Protein AF-A0A672NHT1-F1 (afdb_monomer_lite)

InterPro domains:
  IPR024764 Transcription factor IIIC, putative zinc-finger [PF12660] (4-57)
  IPR044230 General transcription factor 3C polypeptide 4 [PTHR15496] (2-86)

Sequence (88 aa):
MNKMNKQTFPEYCSLCKEVLPFTDCKRAECKNGHRWLRCALSYQACQGVTYRRCLLQDSIASVAEPEDSDWIKKILQGPCIFCDSPLY

pLDDT: mean 89.85, std 12.99, range [36.22, 96.62]

Secondary structure (DSSP, 8-state):
-------SS-EE-TTT--EE--S-SSEEE-TT--EEEEBTTT--EE-SS-EEE-TTT--EEEPPPTTS-HHHHHHHTS--TTT-----

Foldseek 3Di:
DDPPDFPPDFDAAPPPRATFGDPDLQWTAGPVGDIFGAAQQPSHGPNDPDWWADPPPRGTHRADDPPDDPVVNVSSQFARPPPRHHTD

Organism: Sinocyclocheilus grahami (NCBI:txid75366)

Structure (mmCIF, N/CA/C/O backbone):
data_AF-A0A672NHT1-F1
#
_entry.id   AF-A0A672NHT1-F1
#
loop_
_atom_site.group_PDB
_atom_site.id
_atom_site.type_symbol
_atom_site.label_atom_id
_ato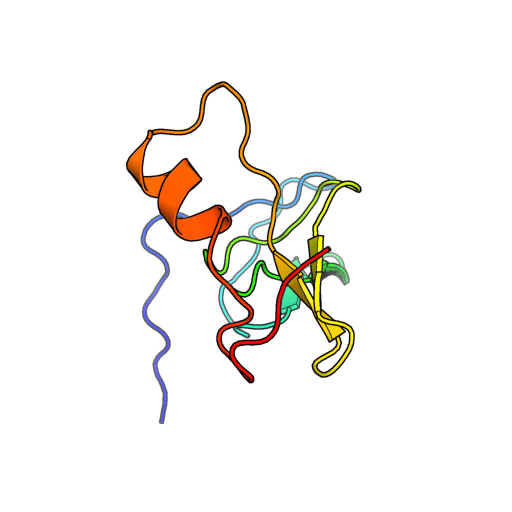m_site.label_alt_id
_atom_site.label_comp_id
_atom_site.label_asym_id
_atom_site.label_entity_id
_atom_site.label_seq_id
_atom_site.pdbx_PDB_ins_code
_atom_site.Cartn_x
_atom_site.Cartn_y
_atom_site.Cartn_z
_atom_site.occupancy
_atom_site.B_iso_or_equiv
_atom_site.auth_seq_id
_atom_site.auth_comp_id
_atom_site.auth_asym_id
_atom_site.auth_atom_id
_atom_site.pdbx_PDB_model_num
ATOM 1 N N . MET A 1 1 ? 2.075 -19.071 18.317 1.00 36.22 1 MET A N 1
ATOM 2 C CA . MET A 1 1 ? 2.970 -18.070 17.685 1.00 36.22 1 MET A CA 1
ATOM 3 C C . MET A 1 1 ? 2.115 -17.357 16.645 1.00 36.22 1 MET A C 1
ATOM 5 O O . MET A 1 1 ? 1.540 -18.053 15.834 1.00 36.22 1 MET A O 1
ATOM 9 N N . ASN A 1 2 ? 1.790 -16.068 16.700 1.00 41.91 2 ASN A N 1
ATOM 10 C CA . ASN A 1 2 ? 2.613 -14.907 17.015 1.00 41.91 2 ASN A CA 1
ATOM 11 C C . ASN A 1 2 ? 1.772 -13.820 17.700 1.00 41.91 2 ASN A C 1
ATOM 13 O O . ASN A 1 2 ? 0.715 -13.444 17.202 1.00 41.91 2 ASN A O 1
ATOM 17 N N . LYS A 1 3 ? 2.272 -13.266 18.810 1.00 44.06 3 LYS A N 1
ATOM 18 C CA . LYS A 1 3 ? 1.838 -11.946 19.280 1.00 44.06 3 LYS A CA 1
ATOM 19 C C . LYS A 1 3 ? 2.438 -10.927 18.308 1.00 44.06 3 LYS A C 1
ATOM 21 O O . LYS A 1 3 ? 3.569 -10.497 18.508 1.00 44.06 3 LYS A O 1
ATOM 26 N N . MET A 1 4 ? 1.728 -10.595 17.228 1.00 56.59 4 MET A N 1
ATOM 27 C CA . MET A 1 4 ? 2.042 -9.385 16.464 1.00 56.59 4 MET A CA 1
ATOM 28 C C . MET A 1 4 ? 1.799 -8.220 17.425 1.00 56.59 4 MET A C 1
ATOM 30 O O . MET A 1 4 ? 0.676 -7.994 17.875 1.00 56.59 4 MET A O 1
ATOM 34 N N . ASN A 1 5 ? 2.902 -7.626 17.886 1.00 50.59 5 ASN A N 1
ATOM 35 C CA . ASN A 1 5 ? 2.925 -6.585 18.905 1.00 50.59 5 ASN A CA 1
ATOM 36 C C . ASN A 1 5 ? 1.924 -5.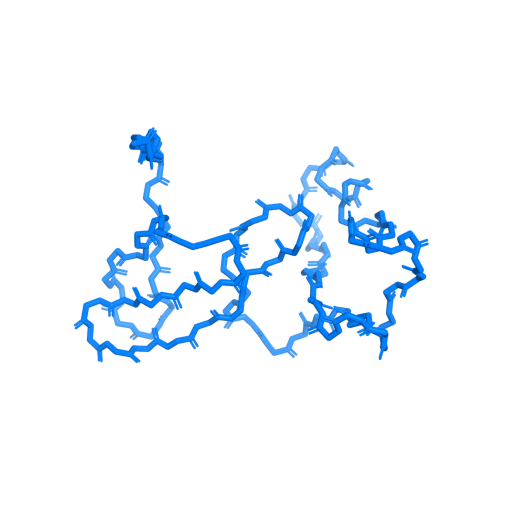478 18.564 1.00 50.59 5 ASN A C 1
ATOM 38 O O . ASN A 1 5 ? 1.770 -5.117 17.400 1.00 50.59 5 ASN A O 1
ATOM 42 N N . LYS A 1 6 ? 1.257 -4.946 19.598 1.00 56.38 6 LYS A N 1
ATOM 43 C CA . LYS A 1 6 ? 0.379 -3.775 19.492 1.00 56.38 6 LYS A CA 1
ATOM 44 C C . LYS A 1 6 ? 1.117 -2.701 18.690 1.00 56.38 6 LYS A C 1
ATOM 46 O O . LYS A 1 6 ? 2.140 -2.208 19.159 1.00 56.38 6 LYS A O 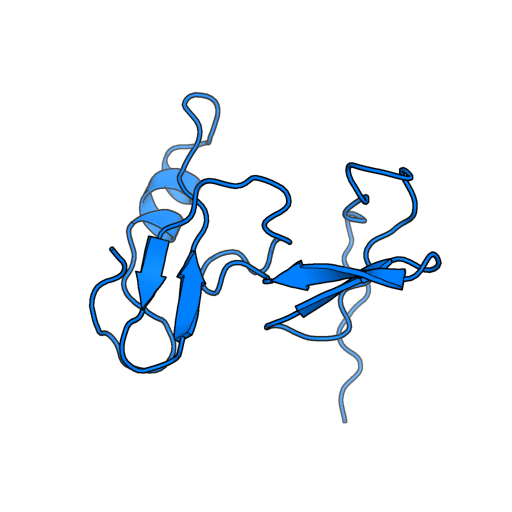1
ATOM 51 N N . GLN A 1 7 ? 0.620 -2.369 17.499 1.00 56.66 7 GLN A N 1
ATOM 52 C CA . GLN A 1 7 ? 1.102 -1.213 16.752 1.00 56.66 7 GLN A CA 1
ATOM 53 C C . GLN A 1 7 ? 0.971 -0.008 17.693 1.00 56.66 7 GLN A C 1
ATOM 55 O O . GLN A 1 7 ? -0.127 0.295 18.158 1.00 56.66 7 GLN A O 1
ATOM 60 N N . THR A 1 8 ? 2.092 0.616 18.057 1.00 64.62 8 THR A N 1
ATOM 61 C CA . THR A 1 8 ? 2.133 1.709 19.045 1.00 64.62 8 THR A CA 1
ATOM 62 C C . THR A 1 8 ? 1.361 2.940 18.575 1.00 64.62 8 THR A C 1
ATOM 64 O O . THR A 1 8 ? 0.914 3.727 19.403 1.00 64.62 8 THR A O 1
ATOM 67 N N . PHE A 1 9 ? 1.143 3.061 17.263 1.00 73.94 9 PHE A N 1
ATOM 68 C CA . PHE A 1 9 ? 0.342 4.107 16.638 1.00 73.94 9 PHE A CA 1
ATOM 69 C C . PHE A 1 9 ? -0.760 3.474 15.788 1.00 73.94 9 PHE A C 1
ATOM 71 O O . PHE A 1 9 ? -0.439 2.852 14.774 1.00 73.94 9 PHE A O 1
ATOM 78 N N . PRO A 1 10 ? -2.040 3.580 16.181 1.00 85.00 10 PRO A N 1
ATOM 79 C CA . PRO A 1 10 ? -3.132 3.021 15.398 1.00 85.00 10 PRO A CA 1
ATOM 80 C C . PRO A 1 10 ? -3.239 3.729 14.046 1.00 85.00 10 PRO A C 1
ATOM 82 O O . PRO A 1 10 ? -3.189 4.954 13.955 1.00 85.00 10 PRO A O 1
ATOM 85 N N . GLU A 1 11 ? -3.405 2.933 12.997 1.00 92.38 11 GLU A N 1
ATOM 86 C CA . GLU A 1 11 ? -3.806 3.413 11.681 1.00 92.38 11 GLU A CA 1
ATOM 87 C C . GLU A 1 11 ? -5.337 3.527 11.636 1.00 92.38 11 GLU A C 1
ATOM 89 O O . GLU A 1 11 ? -6.030 2.741 12.284 1.00 92.38 11 GLU A O 1
ATOM 94 N N . TYR A 1 12 ? -5.881 4.486 10.884 1.00 94.75 12 TYR A N 1
ATOM 95 C CA . TYR A 1 12 ? -7.324 4.742 10.829 1.00 94.75 12 TYR A CA 1
ATOM 96 C C . TYR A 1 12 ? -7.862 4.637 9.408 1.00 94.75 12 TYR A C 1
ATOM 98 O O . TYR A 1 12 ? -7.222 5.076 8.454 1.00 94.75 12 TYR A O 1
ATOM 106 N N . CYS A 1 13 ? -9.067 4.089 9.274 1.00 95.81 13 CYS A N 1
ATOM 107 C CA . CYS A 1 13 ? -9.761 3.989 8.001 1.00 95.81 13 CYS A CA 1
ATOM 108 C C . CYS A 1 13 ? -10.170 5.379 7.488 1.00 95.81 13 CYS A C 1
ATOM 110 O O . CYS A 1 13 ? -10.832 6.140 8.190 1.00 95.81 13 CYS A O 1
ATOM 112 N N . SER A 1 14 ? -9.845 5.702 6.241 1.00 95.12 14 SER A N 1
ATOM 113 C CA . SER A 1 14 ? -10.146 6.976 5.594 1.00 95.12 14 SER A CA 1
ATOM 114 C C . SER A 1 14 ? -11.654 7.211 5.481 1.00 95.12 14 SER A C 1
ATOM 116 O O . SER A 1 14 ? -12.090 8.344 5.696 1.00 95.12 14 SER A O 1
ATOM 118 N N . LEU A 1 15 ? -12.430 6.143 5.245 1.00 95.88 15 LEU A N 1
ATOM 119 C CA . LEU A 1 15 ? -13.882 6.173 5.040 1.00 95.88 15 LEU A CA 1
ATOM 120 C C . L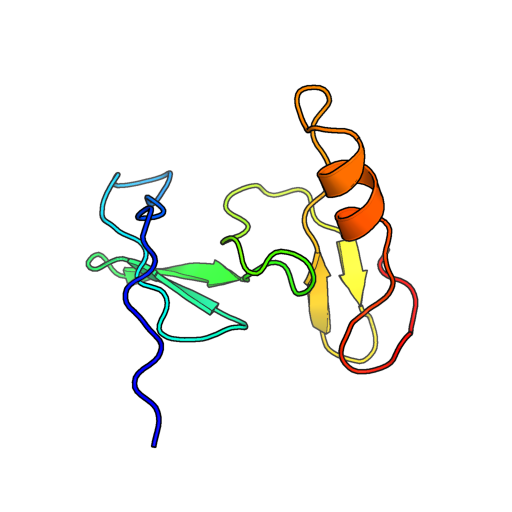EU A 1 15 ? -14.679 6.332 6.338 1.00 95.88 15 LEU A C 1
ATOM 122 O O . LEU A 1 15 ? -15.588 7.151 6.398 1.00 95.88 15 LEU A O 1
ATOM 126 N N . CYS A 1 16 ? -14.358 5.555 7.378 1.00 96.31 16 CYS A N 1
ATOM 127 C CA . CYS A 1 16 ? -15.180 5.493 8.595 1.00 96.31 16 CYS A CA 1
ATOM 128 C C . CYS A 1 16 ? -14.441 5.842 9.889 1.00 96.31 16 CYS A C 1
ATOM 130 O O . CYS A 1 16 ? -15.032 5.741 10.956 1.00 96.31 16 CYS A O 1
ATOM 132 N N . LYS A 1 17 ? -13.154 6.202 9.815 1.00 95.50 17 LYS A N 1
ATOM 133 C CA . LYS A 1 17 ? -12.296 6.599 10.948 1.00 95.50 17 LYS A CA 1
ATOM 134 C C . LYS A 1 17 ? -12.090 5.543 12.042 1.00 95.50 17 LYS A C 1
ATOM 136 O O . LYS A 1 17 ? -11.381 5.806 13.004 1.00 95.50 17 LYS A O 1
ATOM 141 N N . GLU A 1 18 ? -12.619 4.333 11.869 1.00 96.12 18 GLU A N 1
ATOM 142 C CA . GLU A 1 18 ? -12.314 3.187 12.730 1.00 96.12 18 GLU A CA 1
ATOM 143 C C . GLU A 1 18 ? -10.848 2.764 12.611 1.00 96.12 18 GLU A C 1
ATOM 145 O O . GLU A 1 18 ? -10.225 2.911 11.556 1.00 96.12 18 GLU A O 1
ATOM 150 N N . VAL A 1 19 ? -10.318 2.174 13.683 1.00 94.19 19 VAL A N 1
ATOM 151 C CA . VAL A 1 19 ? -8.953 1.636 13.710 1.00 94.19 19 VAL A CA 1
ATOM 152 C C . VAL A 1 19 ? -8.804 0.515 12.678 1.00 94.19 19 VAL A C 1
ATOM 154 O O . VAL A 1 19 ? -9.640 -0.389 12.592 1.00 94.19 19 VAL A O 1
ATOM 157 N N . LEU A 1 20 ? -7.708 0.563 11.924 1.00 94.62 20 LEU A N 1
ATOM 158 C CA . LEU A 1 20 ? -7.205 -0.505 11.070 1.00 94.62 20 LEU A CA 1
ATOM 159 C C . LEU A 1 20 ? -6.182 -1.328 11.866 1.00 94.62 20 LEU A C 1
ATOM 161 O O . LEU A 1 20 ? -5.015 -0.938 11.958 1.00 94.62 20 LEU A O 1
ATOM 165 N N . PRO A 1 21 ? -6.587 -2.452 12.483 1.00 92.31 21 PRO A N 1
ATOM 166 C CA . PRO A 1 21 ? -5.666 -3.280 13.241 1.00 92.31 21 PRO A CA 1
ATOM 167 C C . PRO A 1 21 ? -4.603 -3.910 12.329 1.00 92.31 21 PRO A C 1
ATOM 169 O O . PRO A 1 21 ? -4.839 -4.229 11.159 1.00 92.31 21 PRO A O 1
ATOM 172 N N . PHE A 1 22 ? -3.417 -4.127 12.892 1.00 90.94 22 PHE A N 1
ATOM 173 C CA . PHE A 1 22 ? -2.332 -4.836 12.222 1.00 90.94 22 PHE A CA 1
ATOM 174 C C . PHE A 1 22 ? -2.425 -6.341 12.476 1.00 90.94 22 PHE A C 1
ATOM 176 O O . PHE A 1 22 ? -1.768 -6.877 13.367 1.00 90.94 22 PHE A O 1
ATOM 183 N N . THR A 1 23 ? -3.298 -7.019 11.735 1.00 90.56 23 THR A N 1
ATOM 184 C CA . THR A 1 23 ? -3.518 -8.473 11.852 1.00 90.56 23 THR A CA 1
ATOM 185 C C . THR A 1 23 ? -2.895 -9.278 10.714 1.00 90.56 23 THR A C 1
ATOM 187 O O . THR A 1 23 ? -2.655 -10.470 10.877 1.00 90.56 23 THR A O 1
ATOM 190 N N . ASP A 1 24 ? -2.620 -8.639 9.580 1.00 90.38 24 ASP A N 1
ATOM 191 C CA . ASP A 1 24 ? -2.088 -9.242 8.359 1.00 90.38 24 ASP A CA 1
ATOM 192 C C . ASP A 1 24 ? -1.130 -8.231 7.702 1.00 90.38 24 ASP A C 1
ATOM 194 O O . ASP A 1 24 ? -1.370 -7.025 7.764 1.00 90.38 24 ASP A O 1
ATOM 198 N N . CYS A 1 25 ? -0.016 -8.692 7.122 1.00 89.44 25 CYS A N 1
ATOM 199 C CA . CYS A 1 25 ? 0.989 -7.820 6.498 1.00 89.44 25 CYS A CA 1
ATOM 200 C C . CYS A 1 25 ? 0.656 -7.425 5.049 1.00 89.44 25 CYS A C 1
ATOM 202 O O . CYS A 1 25 ? 1.250 -6.488 4.525 1.00 89.44 25 CYS A O 1
ATOM 204 N N . LYS A 1 26 ? -0.284 -8.119 4.401 1.00 91.12 26 LYS A N 1
ATOM 205 C CA . LYS A 1 26 ? -0.749 -7.877 3.028 1.00 91.12 26 LYS A CA 1
ATOM 206 C C . LYS A 1 26 ? -2.078 -7.132 2.987 1.00 91.12 26 LYS A C 1
ATOM 208 O O . LYS A 1 26 ? -2.368 -6.467 1.993 1.00 91.12 26 LYS A O 1
ATOM 213 N N . ARG A 1 27 ? -2.908 -7.259 4.024 1.00 93.50 27 ARG A N 1
ATOM 214 C CA . ARG A 1 27 ? -4.266 -6.698 4.055 1.00 93.50 27 ARG A CA 1
ATOM 215 C C . ARG A 1 27 ? -4.554 -5.956 5.355 1.00 93.50 27 ARG A C 1
ATOM 217 O O . ARG A 1 27 ? -4.036 -6.286 6.416 1.00 93.50 27 ARG A O 1
ATOM 224 N N . ALA A 1 28 ? -5.419 -4.958 5.264 1.00 94.81 28 ALA A N 1
ATOM 225 C CA . ALA A 1 28 ? -5.993 -4.260 6.402 1.00 94.81 28 ALA A CA 1
ATOM 226 C C . ALA A 1 28 ? -7.516 -4.260 6.266 1.00 94.81 28 ALA A C 1
ATOM 228 O O . ALA A 1 28 ? -8.038 -4.012 5.181 1.00 94.81 28 ALA A O 1
ATOM 229 N N . GLU A 1 29 ? -8.227 -4.521 7.358 1.00 95.62 29 GLU A N 1
ATOM 230 C CA . GLU A 1 29 ? -9.689 -4.471 7.397 1.00 95.62 29 GLU A CA 1
ATOM 231 C C . GLU A 1 29 ? -10.131 -3.751 8.671 1.00 95.62 29 GLU A C 1
ATOM 233 O O . GLU A 1 29 ? -9.659 -4.082 9.760 1.00 95.62 29 GLU A O 1
ATOM 238 N N . CYS A 1 30 ? -10.993 -2.738 8.550 1.00 95.50 30 CYS A N 1
ATOM 239 C CA . CYS A 1 30 ? -11.557 -2.065 9.723 1.00 95.50 30 CYS A CA 1
ATOM 240 C C . CYS A 1 30 ? -12.773 -2.836 10.257 1.00 95.50 30 CYS A C 1
ATOM 242 O O . CYS A 1 30 ? -13.341 -3.675 9.564 1.00 95.50 30 CYS A O 1
ATOM 244 N N . LYS A 1 31 ? -13.242 -2.506 11.467 1.00 95.00 31 LYS A N 1
ATOM 245 C CA . LYS A 1 31 ? -14.412 -3.169 12.081 1.00 95.00 31 LYS A CA 1
ATOM 246 C C . LYS A 1 31 ? -15.699 -3.093 11.249 1.00 95.00 31 LYS A C 1
ATOM 248 O O . LYS A 1 31 ? -16.557 -3.954 11.394 1.00 95.00 31 LYS A O 1
ATOM 253 N N . ASN A 1 32 ? -15.816 -2.088 10.382 1.00 96.12 32 ASN A N 1
ATOM 254 C CA . ASN A 1 32 ? -16.962 -1.906 9.487 1.00 96.12 32 ASN A CA 1
ATOM 255 C C . ASN A 1 32 ? -16.812 -2.655 8.146 1.00 96.12 32 ASN A C 1
ATOM 257 O O . ASN A 1 32 ? -17.662 -2.508 7.275 1.00 96.12 32 ASN A O 1
ATOM 261 N N . GLY A 1 33 ? -15.737 -3.429 7.950 1.00 95.56 33 GLY A N 1
ATOM 262 C CA . GLY A 1 33 ? -15.537 -4.278 6.771 1.00 95.56 33 GLY A CA 1
ATOM 263 C C . GLY A 1 33 ? -14.880 -3.600 5.563 1.00 95.56 33 GLY A C 1
ATOM 264 O O . GLY A 1 33 ? -14.755 -4.232 4.514 1.00 95.56 33 GLY A O 1
ATOM 265 N N . HIS A 1 34 ? -14.426 -2.344 5.668 1.00 96.62 34 HIS A N 1
ATOM 266 C CA . HIS A 1 34 ? -13.630 -1.722 4.602 1.00 96.62 34 HIS A CA 1
ATOM 267 C C . HIS A 1 34 ? -12.250 -2.374 4.524 1.00 96.62 34 HIS A C 1
ATOM 269 O O . HIS A 1 34 ? -11.544 -2.449 5.533 1.00 96.62 34 HIS A O 1
ATOM 275 N N . ARG A 1 35 ? -11.869 -2.810 3.321 1.00 95.31 35 ARG A N 1
ATOM 276 C CA . ARG A 1 35 ? -10.644 -3.567 3.054 1.00 95.31 35 ARG A CA 1
ATOM 277 C C . ARG A 1 35 ? -9.659 -2.761 2.232 1.00 95.31 35 ARG A C 1
ATOM 279 O O . ARG A 1 35 ? -10.030 -2.153 1.233 1.00 95.31 35 ARG A O 1
ATOM 286 N N . TRP A 1 36 ? -8.394 -2.864 2.610 1.00 95.25 36 TRP A N 1
ATOM 287 C CA . TRP A 1 36 ? -7.274 -2.222 1.940 1.00 95.25 36 TRP A CA 1
ATOM 288 C C . TRP A 1 36 ? -6.139 -3.223 1.767 1.00 95.25 36 TRP A C 1
ATOM 290 O O . TRP A 1 36 ? -5.948 -4.125 2.588 1.00 95.25 36 TRP A O 1
ATOM 300 N N . LEU A 1 37 ? -5.363 -3.055 0.704 1.00 94.50 37 LEU A N 1
ATOM 301 C CA . LEU A 1 37 ? -4.065 -3.707 0.596 1.00 94.50 37 LEU A CA 1
ATOM 302 C C . LEU A 1 37 ? -3.051 -2.920 1.430 1.00 94.50 37 LEU A C 1
ATOM 304 O O . LEU A 1 37 ? -3.133 -1.696 1.520 1.00 94.50 37 LEU A O 1
ATOM 308 N N . ARG A 1 38 ? -2.094 -3.613 2.041 1.00 95.00 38 ARG A N 1
ATOM 309 C CA . ARG A 1 38 ? -0.962 -2.973 2.713 1.00 95.00 38 ARG A CA 1
ATOM 310 C C . ARG A 1 38 ? 0.204 -2.821 1.746 1.00 95.00 38 ARG A C 1
ATOM 312 O O . ARG A 1 38 ? 0.478 -3.716 0.946 1.00 95.00 38 ARG A O 1
ATOM 319 N N . CYS A 1 39 ? 0.896 -1.693 1.845 1.00 95.50 39 CYS A N 1
ATOM 320 C CA . CYS A 1 39 ? 2.164 -1.463 1.174 1.00 95.50 39 CYS A CA 1
ATOM 321 C C . CYS A 1 39 ? 3.159 -2.545 1.605 1.00 95.50 39 CYS A C 1
ATOM 323 O O . CYS A 1 39 ? 3.434 -2.696 2.789 1.00 95.50 39 CYS A O 1
ATOM 325 N N . ALA A 1 40 ? 3.738 -3.277 0.663 1.00 95.50 40 ALA A N 1
ATOM 326 C CA . ALA A 1 40 ? 4.698 -4.336 0.950 1.00 95.50 40 ALA A CA 1
ATOM 327 C C . ALA A 1 40 ? 6.011 -3.802 1.556 1.00 95.50 40 ALA A C 1
ATOM 329 O O . ALA A 1 40 ? 6.760 -4.567 2.148 1.00 95.50 40 ALA A O 1
ATOM 330 N N . LEU A 1 41 ? 6.282 -2.497 1.423 1.00 95.38 41 LEU A N 1
ATOM 331 C CA . LEU A 1 41 ? 7.508 -1.851 1.900 1.00 95.38 41 LEU A CA 1
ATOM 332 C C . LEU A 1 41 ? 7.345 -1.173 3.269 1.00 95.38 41 LEU A C 1
ATOM 334 O O . LEU A 1 41 ? 8.247 -1.263 4.096 1.00 95.38 41 LEU A O 1
ATOM 338 N N . SER A 1 42 ? 6.211 -0.512 3.528 1.00 92.94 42 SER A N 1
ATOM 339 C CA . SER A 1 42 ? 5.952 0.189 4.800 1.00 92.94 42 SER A CA 1
ATOM 340 C C . SER A 1 42 ? 4.933 -0.507 5.705 1.00 92.94 42 SER A C 1
ATOM 342 O O . SER A 1 42 ? 4.768 -0.120 6.860 1.00 92.94 42 SER A O 1
ATOM 344 N N . TYR A 1 43 ? 4.215 -1.503 5.184 1.00 92.88 43 TYR A N 1
ATOM 345 C CA . TYR A 1 43 ? 3.078 -2.184 5.808 1.00 92.88 43 TYR A CA 1
ATOM 346 C C . TYR A 1 43 ? 1.887 -1.292 6.192 1.00 92.88 43 TYR A C 1
ATOM 348 O O . TYR A 1 43 ? 0.909 -1.782 6.760 1.00 92.88 43 TYR A O 1
ATOM 356 N N . GLN A 1 44 ? 1.905 -0.008 5.840 1.00 92.69 44 GLN A N 1
ATOM 357 C CA . GLN A 1 44 ? 0.741 0.866 5.982 1.00 92.69 44 GLN A CA 1
ATOM 358 C C . GLN A 1 44 ? -0.360 0.447 5.007 1.00 92.69 44 GLN A C 1
ATOM 360 O O . GLN A 1 44 ? -0.078 -0.049 3.913 1.00 92.69 44 GLN A O 1
ATOM 365 N N . ALA A 1 45 ? -1.618 0.623 5.393 1.00 94.69 45 ALA A N 1
ATOM 366 C CA . ALA A 1 45 ? -2.749 0.411 4.509 1.00 94.69 45 ALA A CA 1
ATOM 367 C C . ALA A 1 45 ? -2.741 1.471 3.399 1.00 94.69 45 ALA A C 1
ATOM 369 O O . ALA A 1 45 ? -2.792 2.676 3.645 1.00 94.69 45 ALA A O 1
ATOM 370 N N . CYS A 1 46 ? -2.714 1.021 2.149 1.00 94.31 46 CYS A N 1
ATOM 371 C CA . CYS A 1 46 ? -2.874 1.891 0.997 1.00 94.31 46 CYS A CA 1
ATOM 372 C C . CYS A 1 46 ? -4.359 2.219 0.837 1.00 94.31 46 CYS A C 1
ATOM 374 O O . CYS A 1 46 ? -5.132 1.422 0.307 1.00 94.31 46 CYS A O 1
ATOM 376 N N . GLN A 1 47 ? -4.749 3.391 1.335 1.00 93.56 47 GLN A N 1
ATOM 377 C CA . GLN A 1 47 ? -6.133 3.877 1.298 1.00 93.56 47 GLN A CA 1
ATOM 378 C C . GLN A 1 47 ? -6.393 4.881 0.164 1.00 93.56 47 GLN A C 1
ATOM 380 O O . GLN A 1 47 ? -7.523 5.332 -0.011 1.00 93.56 47 GLN A O 1
ATOM 385 N N . GLY A 1 48 ? -5.350 5.231 -0.597 1.00 87.38 48 GLY A N 1
ATOM 386 C CA . GLY A 1 48 ? -5.435 5.983 -1.848 1.00 87.38 48 GLY A CA 1
ATOM 387 C C . GLY A 1 48 ? -5.502 5.067 -3.074 1.00 87.38 48 GLY A C 1
ATOM 388 O O . GLY A 1 48 ? -5.262 3.863 -2.988 1.00 87.38 48 GLY A O 1
ATOM 389 N N . VAL A 1 49 ? -5.812 5.651 -4.232 1.00 84.00 49 VAL A N 1
ATOM 390 C CA . VAL A 1 49 ? -5.935 4.921 -5.511 1.00 84.00 49 VAL A CA 1
ATOM 391 C C . VAL A 1 49 ? -4.613 4.781 -6.269 1.00 84.00 49 VAL A C 1
ATOM 393 O O . VAL A 1 49 ? -4.517 3.957 -7.174 1.00 84.00 49 VAL A O 1
ATOM 396 N N . THR A 1 50 ? -3.594 5.557 -5.895 1.00 91.50 50 THR A N 1
ATOM 397 C CA . THR A 1 50 ? -2.283 5.552 -6.550 1.00 91.50 50 THR A CA 1
ATOM 398 C C . THR A 1 50 ? -1.310 4.678 -5.767 1.00 91.50 50 THR A C 1
ATOM 400 O O . THR A 1 50 ? -0.985 4.955 -4.613 1.00 91.50 50 THR A O 1
ATOM 403 N N . TYR A 1 51 ? -0.829 3.617 -6.402 1.00 94.69 51 TYR A N 1
ATOM 404 C CA . TYR A 1 51 ? 0.163 2.697 -5.859 1.00 94.69 51 TYR A CA 1
ATOM 405 C C . TYR A 1 51 ? 0.965 2.096 -7.010 1.00 94.69 51 TYR A C 1
ATOM 407 O O . TYR A 1 51 ? 0.494 2.061 -8.144 1.00 94.69 51 TYR A O 1
ATOM 415 N N . ARG A 1 52 ? 2.158 1.588 -6.702 1.00 96.00 52 ARG A N 1
ATOM 416 C CA . ARG A 1 52 ? 2.933 0.751 -7.620 1.00 96.00 52 ARG A CA 1
ATOM 417 C C . ARG A 1 52 ? 2.642 -0.722 -7.359 1.00 96.00 52 ARG A C 1
ATOM 419 O O . ARG A 1 52 ? 2.406 -1.094 -6.208 1.00 96.00 52 ARG A O 1
ATOM 426 N N . ARG A 1 53 ? 2.664 -1.573 -8.383 1.00 96.06 53 ARG A N 1
ATOM 427 C CA . ARG A 1 53 ? 2.303 -2.998 -8.296 1.00 96.06 53 ARG A CA 1
ATOM 428 C C . ARG A 1 53 ? 3.406 -3.904 -8.829 1.00 96.06 53 ARG A C 1
ATOM 430 O O . ARG A 1 53 ? 4.059 -3.611 -9.826 1.00 96.06 53 ARG A O 1
ATOM 437 N N . CYS A 1 54 ? 3.595 -5.041 -8.166 1.00 96.31 54 CYS A N 1
ATOM 438 C CA . CYS A 1 54 ? 4.485 -6.099 -8.619 1.00 96.31 54 CYS A CA 1
ATOM 439 C C . CYS A 1 54 ? 3.682 -7.060 -9.489 1.00 96.31 54 CYS A C 1
ATOM 441 O O . CYS A 1 54 ? 2.703 -7.635 -9.020 1.00 96.31 54 CYS A O 1
ATOM 443 N N . LEU A 1 55 ? 4.116 -7.283 -10.727 1.00 95.19 55 LEU A N 1
ATOM 444 C CA . LEU A 1 55 ? 3.401 -8.155 -11.664 1.00 95.19 55 LEU A CA 1
ATOM 445 C C . LEU A 1 55 ? 3.474 -9.645 -11.289 1.00 95.19 55 LEU A C 1
ATOM 447 O O . LEU A 1 55 ? 2.598 -10.409 -11.675 1.00 95.19 55 LEU A O 1
ATOM 451 N N . LEU A 1 56 ? 4.498 -10.062 -10.534 1.00 95.38 56 LEU A N 1
ATOM 452 C CA . LEU A 1 56 ? 4.708 -11.473 -10.180 1.00 95.38 56 LEU A CA 1
ATOM 453 C C . LEU A 1 56 ? 3.990 -11.890 -8.895 1.00 95.38 56 LEU A C 1
ATOM 455 O O . LEU A 1 56 ? 3.496 -13.007 -8.794 1.00 95.38 56 LEU A O 1
ATOM 459 N N . GLN A 1 57 ? 3.988 -11.011 -7.893 1.00 94.06 57 GLN A N 1
ATOM 460 C CA . GLN A 1 57 ? 3.471 -11.309 -6.550 1.00 94.06 57 GLN A CA 1
ATOM 461 C C . GLN A 1 57 ? 2.167 -10.586 -6.243 1.00 94.06 57 GLN A C 1
ATOM 463 O O . GLN A 1 57 ? 1.602 -10.772 -5.166 1.00 94.06 57 GLN A O 1
ATOM 468 N N . ASP A 1 58 ? 1.717 -9.730 -7.162 1.00 92.12 58 ASP A N 1
ATOM 469 C CA . ASP A 1 58 ? 0.503 -8.929 -7.030 1.00 92.12 58 ASP A CA 1
ATOM 470 C C . ASP A 1 58 ? 0.502 -7.998 -5.797 1.00 92.12 58 ASP A C 1
ATOM 472 O O . ASP A 1 58 ? -0.511 -7.413 -5.416 1.00 92.12 58 ASP A O 1
ATOM 476 N N . SER A 1 59 ? 1.665 -7.845 -5.157 1.00 94.00 59 SER A N 1
ATOM 477 C CA . SER A 1 59 ? 1.885 -6.960 -4.022 1.00 94.00 59 SER A CA 1
ATOM 478 C C . SER A 1 59 ? 1.956 -5.514 -4.483 1.00 94.00 59 SER A C 1
ATOM 480 O O . SER A 1 59 ? 2.448 -5.231 -5.578 1.00 94.00 59 SER A O 1
ATOM 482 N N . ILE A 1 60 ? 1.557 -4.594 -3.613 1.00 96.25 60 ILE A N 1
ATOM 483 C CA . ILE A 1 60 ? 1.584 -3.165 -3.913 1.00 96.25 60 ILE A CA 1
ATOM 484 C C . ILE A 1 60 ? 2.587 -2.426 -3.035 1.00 96.25 60 ILE A C 1
ATOM 486 O O . ILE A 1 60 ? 2.911 -2.881 -1.941 1.00 96.25 60 ILE A O 1
ATOM 490 N N . ALA A 1 61 ? 3.028 -1.260 -3.480 1.00 96.50 61 ALA A N 1
ATOM 491 C CA . ALA A 1 61 ? 3.715 -0.282 -2.655 1.00 96.50 61 ALA A CA 1
ATOM 492 C C . ALA A 1 61 ? 3.076 1.092 -2.831 1.00 96.50 61 ALA A C 1
ATOM 494 O O . ALA A 1 61 ? 2.769 1.499 -3.952 1.00 96.50 61 ALA A O 1
ATOM 495 N N . SER A 1 62 ? 2.905 1.825 -1.734 1.00 94.94 62 SER A N 1
ATOM 496 C CA . SER A 1 62 ? 2.476 3.219 -1.790 1.00 94.94 62 SER A CA 1
ATOM 497 C C . SER A 1 62 ? 3.465 4.074 -2.591 1.00 94.94 62 SER A C 1
ATOM 499 O O . SER A 1 62 ? 4.650 3.747 -2.750 1.00 94.94 62 SER A O 1
ATOM 501 N N .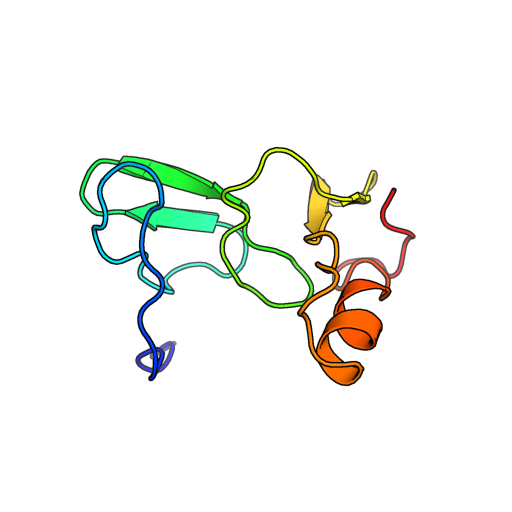 VAL A 1 63 ? 2.950 5.169 -3.141 1.00 93.75 63 VAL A N 1
ATOM 502 C CA . VAL A 1 63 ? 3.767 6.233 -3.727 1.00 93.75 63 VAL A CA 1
ATOM 503 C C . VAL A 1 63 ? 4.103 7.223 -2.621 1.00 93.75 63 VAL A C 1
ATOM 505 O O . VAL A 1 63 ? 3.254 7.497 -1.780 1.00 93.75 63 VAL A O 1
ATOM 508 N N . ALA A 1 64 ? 5.347 7.699 -2.597 1.00 92.44 64 ALA A N 1
ATOM 509 C CA . ALA A 1 64 ? 5.772 8.673 -1.605 1.00 92.44 64 ALA A CA 1
ATOM 510 C C . ALA A 1 64 ? 5.121 10.032 -1.877 1.00 92.44 64 ALA A C 1
ATOM 512 O O . ALA A 1 64 ? 5.100 10.490 -3.024 1.00 92.44 64 ALA A O 1
ATOM 513 N N . GLU A 1 65 ? 4.634 10.673 -0.825 1.00 90.88 65 GLU A N 1
ATOM 514 C CA . GLU A 1 65 ? 4.045 12.004 -0.886 1.00 90.88 65 GLU A CA 1
ATOM 515 C C . GLU A 1 65 ? 5.133 13.089 -0.741 1.00 90.88 65 GLU A C 1
ATOM 517 O O . GLU A 1 65 ? 6.221 12.832 -0.203 1.00 90.88 65 GLU A O 1
ATOM 522 N N . PRO A 1 66 ? 4.909 14.313 -1.254 1.00 90.19 66 PRO A N 1
ATOM 523 C CA . PRO A 1 66 ? 5.877 15.404 -1.139 1.00 90.19 66 PRO A CA 1
ATOM 524 C C . PRO A 1 66 ? 6.310 15.693 0.306 1.00 90.19 66 PRO A C 1
ATOM 526 O O . PRO A 1 66 ? 7.492 15.965 0.538 1.00 90.19 66 PRO A O 1
ATOM 529 N N . GLU A 1 67 ? 5.388 15.580 1.262 1.00 93.25 67 GLU A N 1
ATOM 530 C CA . GLU A 1 67 ? 5.591 15.772 2.702 1.00 93.25 67 GLU A CA 1
ATOM 531 C C . GLU A 1 67 ? 6.365 14.644 3.400 1.00 93.25 67 GLU A C 1
ATOM 533 O O . GLU A 1 67 ? 6.832 14.835 4.526 1.00 93.25 67 GLU A O 1
ATOM 538 N N . ASP A 1 68 ? 6.542 13.487 2.754 1.00 91.19 68 ASP A N 1
ATOM 539 C CA . ASP A 1 68 ? 7.240 12.361 3.367 1.00 91.19 68 ASP A CA 1
ATOM 540 C C . ASP A 1 68 ? 8.708 12.696 3.656 1.00 91.19 68 ASP A C 1
ATOM 542 O O . ASP A 1 68 ? 9.403 13.374 2.890 1.00 91.19 68 ASP A O 1
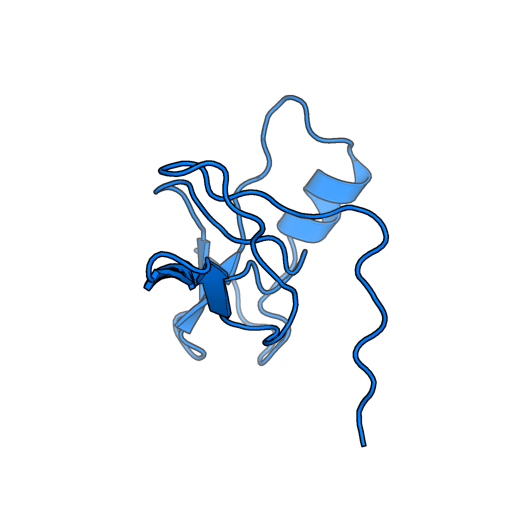ATOM 546 N N . SER A 1 69 ? 9.225 12.138 4.750 1.00 95.12 69 SER A N 1
ATOM 547 C CA . SER A 1 69 ? 10.653 12.216 5.069 1.00 95.12 69 SER A CA 1
ATOM 548 C C . SER A 1 69 ? 11.501 11.480 4.024 1.00 95.12 69 SER A C 1
ATOM 550 O O . SER A 1 69 ? 11.085 10.457 3.476 1.00 95.12 69 SER A O 1
ATOM 552 N N . ASP A 1 70 ? 12.742 11.922 3.810 1.00 95.88 70 ASP A N 1
ATOM 553 C CA . ASP A 1 70 ? 13.641 11.333 2.801 1.00 95.88 70 ASP A CA 1
ATOM 554 C C . ASP A 1 70 ? 13.874 9.827 2.979 1.00 95.88 70 ASP A C 1
ATOM 556 O O . ASP A 1 70 ? 14.028 9.089 2.005 1.00 95.88 70 ASP A O 1
ATOM 560 N N . TRP A 1 71 ? 13.888 9.342 4.221 1.00 94.56 71 TRP A N 1
ATOM 561 C CA . TRP A 1 71 ? 14.050 7.915 4.495 1.00 94.56 71 TRP A CA 1
ATOM 562 C C . TRP A 1 71 ? 12.814 7.098 4.082 1.00 94.56 71 TRP A C 1
ATOM 564 O O . TRP A 1 71 ? 12.975 5.994 3.565 1.00 94.56 71 TRP A O 1
ATOM 574 N N . ILE A 1 72 ? 11.601 7.648 4.228 1.00 93.12 72 ILE A N 1
ATOM 575 C CA . ILE A 1 72 ? 10.354 7.012 3.771 1.00 93.12 72 ILE A CA 1
ATOM 576 C C . ILE A 1 72 ? 10.355 6.949 2.248 1.00 93.12 72 ILE A C 1
ATOM 578 O O . ILE A 1 72 ? 10.149 5.881 1.677 1.00 93.12 72 ILE A O 1
ATOM 582 N N . LYS A 1 73 ? 10.687 8.066 1.589 1.00 94.62 73 LYS A N 1
ATOM 583 C CA . LYS A 1 73 ? 10.823 8.143 0.126 1.00 94.62 73 LYS A CA 1
ATOM 584 C C . LYS A 1 73 ? 11.767 7.063 -0.409 1.00 94.62 73 LYS A C 1
ATOM 586 O O . LYS A 1 73 ? 11.422 6.367 -1.362 1.00 94.62 73 LYS A O 1
ATOM 591 N N . LYS A 1 74 ? 12.919 6.863 0.244 1.00 95.00 74 LYS A N 1
ATOM 592 C CA . LYS A 1 74 ? 13.880 5.802 -0.107 1.00 95.00 74 LYS A CA 1
ATOM 593 C C . LYS A 1 74 ? 13.315 4.396 0.089 1.00 95.00 74 LYS A C 1
ATOM 595 O O . LYS A 1 74 ? 13.474 3.571 -0.803 1.00 95.00 74 LYS A O 1
ATOM 600 N N . ILE A 1 75 ? 12.654 4.124 1.219 1.00 95.06 75 ILE A N 1
ATOM 601 C CA . ILE A 1 75 ? 12.030 2.814 1.470 1.00 95.06 75 ILE A CA 1
ATOM 602 C C . ILE A 1 75 ? 10.984 2.514 0.405 1.00 95.06 75 ILE A C 1
ATOM 604 O O . ILE A 1 75 ? 10.999 1.428 -0.164 1.00 95.06 75 ILE A O 1
ATOM 608 N N . LEU A 1 76 ? 10.105 3.473 0.106 1.00 95.19 76 LEU A N 1
ATOM 609 C CA . LEU A 1 76 ? 9.053 3.279 -0.879 1.00 95.19 76 LEU A CA 1
ATOM 610 C C . LEU A 1 76 ? 9.651 3.014 -2.266 1.00 95.19 76 LEU A C 1
ATOM 612 O O . LEU A 1 76 ? 9.151 2.151 -2.971 1.00 95.19 76 LEU A O 1
ATOM 616 N N . GLN A 1 77 ? 10.763 3.625 -2.664 1.00 94.75 77 GLN A N 1
ATOM 617 C CA . GLN A 1 77 ? 11.400 3.340 -3.962 1.00 94.75 77 GLN A CA 1
ATOM 618 C C . GLN A 1 77 ? 12.010 1.928 -4.104 1.00 94.75 77 GLN A C 1
ATOM 620 O O . GLN A 1 77 ? 12.458 1.581 -5.196 1.00 94.75 77 GLN A O 1
ATOM 625 N N . GLY A 1 78 ? 12.008 1.108 -3.049 1.00 95.69 78 GLY A N 1
ATOM 626 C CA . GLY A 1 78 ? 12.516 -0.264 -3.084 1.00 95.69 78 GLY A CA 1
ATOM 627 C C . GLY A 1 78 ? 11.748 -1.211 -4.025 1.00 95.69 78 GLY A C 1
ATOM 628 O O . GLY A 1 78 ? 10.644 -0.890 -4.476 1.00 95.69 78 GLY A O 1
ATOM 629 N N . PRO A 1 79 ? 12.325 -2.389 -4.331 1.00 96.62 79 PRO A N 1
ATOM 630 C CA . PRO A 1 79 ? 11.675 -3.433 -5.120 1.00 96.62 79 PRO A CA 1
ATOM 631 C C . PRO A 1 79 ? 10.645 -4.217 -4.292 1.00 96.62 79 PRO A C 1
ATOM 633 O O . PRO A 1 79 ? 10.483 -4.017 -3.091 1.00 96.62 79 PRO A O 1
ATOM 636 N N . CYS A 1 80 ? 9.939 -5.149 -4.926 1.00 95.44 80 CYS A N 1
ATOM 637 C CA . CYS A 1 80 ? 9.040 -6.058 -4.225 1.00 95.44 80 CYS A CA 1
ATOM 638 C C . CYS A 1 80 ? 9.791 -6.927 -3.198 1.00 95.44 80 CYS A C 1
ATOM 640 O O . CYS A 1 80 ? 10.613 -7.751 -3.585 1.00 95.44 80 CYS A O 1
ATOM 642 N N . ILE A 1 81 ? 9.424 -6.850 -1.913 1.00 94.62 81 ILE A N 1
ATOM 643 C CA . ILE A 1 81 ? 10.071 -7.622 -0.828 1.00 94.62 81 ILE A CA 1
ATOM 644 C C . ILE A 1 81 ? 9.904 -9.148 -0.928 1.00 94.62 81 ILE A C 1
ATOM 646 O O . ILE A 1 81 ? 10.481 -9.887 -0.136 1.00 94.62 81 ILE A O 1
ATOM 650 N N . PHE A 1 82 ? 9.061 -9.630 -1.844 1.00 92.75 82 PHE A N 1
ATOM 651 C CA . PHE A 1 82 ? 8.754 -11.054 -1.995 1.00 92.75 82 PHE A CA 1
ATOM 652 C C . PHE A 1 82 ? 9.501 -11.718 -3.157 1.00 92.75 82 PHE A C 1
ATOM 654 O O . PHE A 1 82 ? 9.574 -12.943 -3.199 1.00 92.75 82 PHE A O 1
ATOM 661 N N . CYS A 1 83 ? 9.986 -10.945 -4.132 1.00 95.44 83 CYS A N 1
ATOM 662 C CA . CYS A 1 83 ? 10.609 -11.496 -5.344 1.00 95.44 83 CYS A CA 1
ATOM 663 C C . CYS A 1 83 ? 11.671 -10.588 -5.978 1.00 95.44 83 CYS A C 1
ATOM 665 O O . CYS A 1 83 ? 12.092 -10.854 -7.102 1.00 95.44 83 CYS A O 1
ATOM 667 N N . ASP A 1 84 ? 12.018 -9.478 -5.323 1.00 95.88 84 ASP A N 1
ATOM 668 C CA . ASP A 1 84 ? 12.999 -8.474 -5.753 1.00 95.88 84 ASP A CA 1
ATOM 669 C C . ASP A 1 84 ? 12.743 -7.839 -7.132 1.00 95.88 84 ASP A C 1
ATOM 671 O O . ASP A 1 84 ? 13.551 -7.063 -7.641 1.00 95.88 84 ASP A O 1
ATOM 675 N N . SER A 1 85 ? 11.582 -8.107 -7.736 1.00 95.75 85 SER A N 1
ATOM 676 C CA . SER A 1 85 ? 11.185 -7.517 -9.012 1.00 95.75 85 SER A CA 1
ATOM 677 C C . SER A 1 85 ? 10.730 -6.061 -8.850 1.00 95.75 85 SER A C 1
ATOM 679 O O . SER A 1 85 ? 10.224 -5.691 -7.782 1.00 95.75 85 SER A O 1
ATOM 681 N N . PRO A 1 86 ? 10.842 -5.234 -9.907 1.00 95.69 86 PRO A N 1
ATOM 682 C CA . PRO A 1 86 ? 10.363 -3.856 -9.882 1.00 95.69 86 PRO A CA 1
ATOM 683 C C . PRO A 1 86 ? 8.860 -3.739 -9.580 1.00 95.69 86 PRO A C 1
ATOM 685 O O . PRO A 1 86 ? 8.062 -4.628 -9.890 1.00 95.69 86 PRO A O 1
ATOM 688 N N . LEU A 1 87 ? 8.492 -2.604 -8.986 1.00 95.75 87 LEU A N 1
ATOM 689 C CA . LEU A 1 87 ? 7.117 -2.171 -8.740 1.00 95.75 87 LEU A CA 1
ATOM 690 C C . LEU A 1 87 ? 6.802 -1.018 -9.712 1.00 95.75 87 LEU A C 1
ATOM 692 O O . LEU A 1 87 ? 7.530 -0.023 -9.696 1.00 95.75 87 LEU A O 1
ATOM 696 N N . TYR A 1 88 ? 5.744 -1.150 -10.523 1.00 91.88 88 TYR A N 1
ATOM 697 C CA . TYR A 1 88 ? 5.336 -0.181 -11.561 1.00 91.88 88 TYR A CA 1
ATOM 698 C C . TYR A 1 88 ? 4.079 0.586 -11.186 1.00 91.88 88 TYR A C 1
ATOM 700 O O . TYR A 1 88 ? 3.176 -0.057 -10.606 1.00 91.88 88 TYR A O 1
#

Radius of gyration: 13.27 Å; chains: 1; bounding box: 31×34×31 Å